Protein AF-A0A8C1FN05-F1 (afdb_monomer)

Organism: NCBI:txid630221

Sequence (82 aa):
MAVYVIRKEGGHHKPPADIGVVIKAVKVLNELPSFTSACALLLGMIYINNLAYPKPLRFTFEVFQKVLLQLDQHKMSPKVQS

Radius of gyration: 16.56 Å; Cα contacts (8 Å, |Δi|>4): 78; chains: 1; bounding box: 35×32×46 Å

Mean predicted aligned error: 11.85 Å

Solvent-accessible surface area (backbone atoms only — not comparable to full-atom values): 5233 Å² total; per-residue (Å²): 112,48,79,50,76,44,66,65,94,86,51,97,86,55,83,65,73,31,25,23,32,32,49,88,92,38,79,76,44,68,74,39,97,38,71,66,57,38,52,53,50,52,52,50,48,34,61,77,66,70,48,84,63,56,80,90,48,39,65,62,48,51,48,47,41,42,69,76,63,56,74,66,87,80,75,86,72,93,81,86,78,126

Structure (mmCIF, N/CA/C/O backbone):
data_AF-A0A8C1FN05-F1
#
_entry.id   AF-A0A8C1FN05-F1
#
loop_
_atom_site.group_PDB
_atom_site.id
_atom_site.type_symbol
_atom_site.label_atom_id
_atom_site.label_alt_id
_atom_site.label_comp_id
_atom_site.label_asym_id
_atom_site.label_entity_id
_atom_site.label_seq_id
_atom_site.pdbx_PDB_ins_code
_atom_site.Cartn_x
_atom_site.C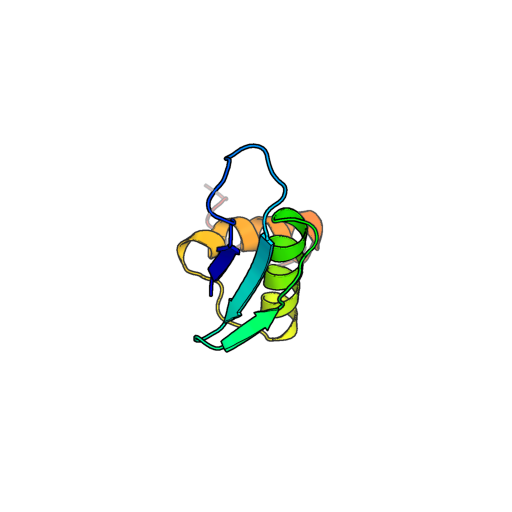artn_y
_atom_site.Cartn_z
_atom_site.occupancy
_atom_site.B_iso_or_equiv
_atom_site.auth_seq_id
_atom_site.auth_comp_id
_atom_site.auth_asym_id
_atom_site.auth_atom_id
_atom_site.pdbx_PDB_model_num
ATOM 1 N N . MET A 1 1 ? -4.005 -6.459 1.789 1.00 77.31 1 MET A N 1
ATOM 2 C CA . MET A 1 1 ? -3.843 -5.457 0.717 1.00 77.31 1 MET A CA 1
ATOM 3 C C . MET A 1 1 ? -2.368 -5.173 0.611 1.00 77.31 1 MET A C 1
ATOM 5 O O . MET A 1 1 ? -1.754 -4.985 1.655 1.00 77.31 1 MET A O 1
ATOM 9 N N . ALA A 1 2 ? -1.812 -5.213 -0.589 1.00 79.56 2 ALA A N 1
ATOM 10 C CA . ALA A 1 2 ? -0.389 -5.000 -0.806 1.00 79.56 2 ALA A CA 1
ATOM 11 C C . ALA A 1 2 ? -0.162 -4.368 -2.180 1.00 79.56 2 ALA A C 1
ATOM 13 O O . ALA A 1 2 ? -0.898 -4.662 -3.123 1.00 79.56 2 ALA A O 1
ATOM 14 N N . VAL A 1 3 ? 0.858 -3.520 -2.275 1.00 82.94 3 VAL A N 1
ATOM 15 C CA . VAL A 1 3 ? 1.418 -3.076 -3.553 1.00 82.94 3 VAL A CA 1
ATOM 16 C C . VAL A 1 3 ? 2.525 -4.058 -3.913 1.00 82.94 3 VAL A C 1
ATOM 18 O O . VAL A 1 3 ? 3.358 -4.374 -3.064 1.00 82.94 3 VAL A O 1
ATOM 21 N N . TYR A 1 4 ? 2.524 -4.559 -5.142 1.00 81.25 4 TYR A N 1
ATOM 22 C CA . TYR A 1 4 ? 3.571 -5.436 -5.648 1.00 81.25 4 TYR A CA 1
ATOM 23 C C . TYR A 1 4 ? 4.337 -4.740 -6.772 1.00 81.25 4 TYR A C 1
ATOM 25 O O . TYR A 1 4 ? 3.790 -3.916 -7.505 1.00 81.25 4 TYR A O 1
ATOM 33 N N . VAL A 1 5 ? 5.618 -5.079 -6.894 1.00 81.06 5 VAL A N 1
ATOM 34 C CA . VAL A 1 5 ? 6.504 -4.575 -7.943 1.00 81.06 5 VAL A CA 1
ATOM 35 C C . VAL A 1 5 ? 7.199 -5.775 -8.568 1.00 81.06 5 VAL A C 1
ATOM 37 O O . VAL A 1 5 ? 7.954 -6.473 -7.894 1.00 81.06 5 VAL A O 1
ATOM 40 N N . ILE A 1 6 ? 6.945 -6.019 -9.848 1.00 81.25 6 ILE A N 1
ATOM 41 C CA . ILE A 1 6 ? 7.617 -7.049 -10.638 1.00 81.25 6 ILE A CA 1
ATOM 42 C C . ILE A 1 6 ? 8.779 -6.381 -11.366 1.00 81.25 6 ILE A C 1
ATOM 44 O O . ILE A 1 6 ? 8.600 -5.417 -12.110 1.00 81.25 6 ILE A O 1
ATOM 48 N N . ARG A 1 7 ? 9.993 -6.892 -11.163 1.00 77.56 7 ARG A N 1
ATOM 49 C CA . ARG A 1 7 ? 11.192 -6.467 -11.897 1.00 77.56 7 ARG A CA 1
ATOM 50 C C . ARG A 1 7 ? 11.644 -7.622 -12.781 1.00 77.56 7 ARG A C 1
ATOM 52 O O . ARG A 1 7 ? 11.673 -8.757 -12.315 1.00 77.56 7 ARG A O 1
ATOM 59 N N . LYS A 1 8 ? 11.993 -7.349 -14.043 1.00 72.75 8 LYS A N 1
ATOM 60 C CA . LYS A 1 8 ? 12.655 -8.361 -14.877 1.00 72.75 8 LYS A CA 1
ATOM 61 C C . LYS A 1 8 ? 14.077 -8.594 -14.369 1.00 72.75 8 LYS A C 1
ATOM 63 O O . LYS A 1 8 ? 14.773 -7.647 -14.002 1.00 72.75 8 LYS A O 1
ATOM 68 N N . GLU A 1 9 ? 14.485 -9.856 -14.361 1.00 62.25 9 GLU A N 1
ATOM 69 C CA . GLU A 1 9 ? 15.844 -10.287 -14.044 1.00 62.25 9 GLU A CA 1
ATOM 70 C C . GLU A 1 9 ? 16.809 -9.635 -15.050 1.00 62.25 9 GLU A C 1
ATOM 72 O O . GLU A 1 9 ? 16.707 -9.863 -16.254 1.00 62.25 9 GLU A O 1
ATOM 77 N N . GLY A 1 10 ? 17.653 -8.706 -14.584 1.00 60.00 10 GLY A N 1
ATOM 78 C CA . GLY A 1 10 ? 18.537 -7.937 -15.473 1.00 60.00 10 GLY A CA 1
ATOM 79 C C . GLY A 1 10 ? 18.834 -6.478 -15.104 1.00 60.00 10 GLY A C 1
ATOM 80 O O . GLY A 1 10 ? 19.347 -5.748 -15.952 1.00 60.00 10 GLY A O 1
ATOM 81 N N . GLY A 1 11 ? 18.544 -6.024 -13.880 1.00 54.72 11 GLY A N 1
ATOM 82 C CA . GLY A 1 11 ? 19.190 -4.826 -13.328 1.00 54.72 11 GLY A CA 1
ATOM 83 C C . GLY A 1 11 ? 18.291 -3.925 -12.485 1.00 54.72 11 GLY A C 1
ATOM 84 O O . GLY A 1 11 ? 17.225 -3.494 -12.917 1.00 54.72 11 GLY A O 1
ATOM 85 N N . HIS A 1 12 ? 18.795 -3.553 -11.305 1.00 57.81 12 HIS A N 1
ATOM 86 C CA . HIS A 1 12 ? 18.217 -2.565 -10.379 1.00 57.81 12 HIS A CA 1
ATOM 87 C C . HIS A 1 12 ? 17.969 -1.175 -11.009 1.00 57.81 12 HIS A C 1
ATOM 89 O O . HIS A 1 12 ? 17.271 -0.356 -10.418 1.00 57.81 12 HIS A O 1
ATOM 95 N N . HIS A 1 13 ? 18.520 -0.927 -12.202 1.00 58.50 13 HIS A N 1
ATOM 96 C CA . HIS A 1 13 ? 18.510 0.352 -12.914 1.00 58.50 13 HIS A CA 1
ATOM 97 C C . HIS A 1 13 ? 17.436 0.466 -14.015 1.00 58.50 13 HIS A C 1
ATOM 99 O O . HIS A 1 13 ? 17.328 1.511 -14.649 1.00 58.50 13 HIS A O 1
ATOM 105 N N . LYS A 1 14 ? 16.660 -0.596 -14.281 1.00 62.22 14 LYS A N 1
ATOM 106 C CA . LYS A 1 14 ? 15.578 -0.571 -15.280 1.00 62.22 14 LYS A CA 1
ATOM 107 C C . LYS A 1 14 ? 14.230 -0.239 -14.632 1.00 62.22 14 LYS A C 1
ATOM 109 O O . LYS A 1 14 ? 14.008 -0.627 -13.477 1.00 62.22 14 LYS A O 1
ATOM 114 N N . PRO A 1 15 ? 13.324 0.449 -15.356 1.00 64.44 15 PRO A N 1
ATOM 115 C CA . PRO A 1 15 ? 11.966 0.657 -14.881 1.00 64.44 15 PRO A CA 1
ATOM 116 C C . PRO A 1 15 ? 11.312 -0.701 -14.564 1.00 64.44 15 PRO A C 1
ATOM 118 O O . PRO A 1 15 ? 11.573 -1.688 -15.263 1.00 64.44 15 PRO A O 1
ATOM 121 N N . PRO A 1 16 ? 10.531 -0.787 -13.473 1.00 69.44 16 PRO A N 1
ATOM 122 C CA . PRO A 1 16 ? 9.846 -2.016 -13.089 1.00 69.44 16 PRO A CA 1
ATOM 123 C C . PRO A 1 16 ? 8.956 -2.514 -14.232 1.00 69.44 16 PRO A C 1
ATOM 125 O O . PRO A 1 16 ? 8.357 -1.722 -14.952 1.00 69.44 16 PRO A O 1
ATOM 128 N N . ALA A 1 17 ? 8.909 -3.834 -14.403 1.00 75.19 17 ALA A N 1
ATOM 129 C CA . ALA A 1 17 ? 8.169 -4.482 -15.481 1.00 75.19 17 ALA A CA 1
ATOM 130 C C . ALA A 1 17 ? 6.656 -4.437 -15.244 1.00 75.19 17 ALA A C 1
ATOM 132 O O . ALA A 1 17 ? 5.896 -4.378 -16.200 1.00 75.19 17 ALA A O 1
ATOM 133 N N . ASP A 1 18 ? 6.238 -4.472 -13.978 1.00 79.12 18 ASP A N 1
ATOM 134 C CA . ASP A 1 18 ? 4.852 -4.251 -13.582 1.00 79.12 18 ASP A CA 1
ATOM 135 C C . ASP A 1 18 ? 4.807 -3.684 -12.158 1.00 79.12 18 ASP A C 1
ATOM 137 O O . ASP A 1 18 ? 5.597 -4.071 -11.290 1.00 79.12 18 ASP A O 1
ATOM 141 N N . ILE A 1 19 ? 3.877 -2.771 -11.909 1.00 82.31 19 ILE A N 1
ATOM 142 C CA . ILE A 1 19 ? 3.536 -2.284 -10.576 1.00 82.31 19 ILE A CA 1
ATOM 143 C C . ILE A 1 19 ? 2.027 -2.409 -10.444 1.00 82.31 19 ILE A C 1
ATOM 145 O O . ILE A 1 19 ? 1.279 -1.910 -11.282 1.00 82.31 19 ILE A O 1
ATOM 149 N N . GLY A 1 20 ? 1.571 -3.033 -9.366 1.00 84.44 20 GLY A N 1
ATOM 150 C CA . GLY A 1 20 ? 0.151 -3.268 -9.184 1.00 84.44 20 GLY A CA 1
ATOM 151 C C . GLY A 1 20 ? -0.272 -3.363 -7.732 1.00 84.44 20 GLY A C 1
ATOM 152 O O . GLY A 1 20 ? 0.536 -3.336 -6.801 1.00 84.44 20 GLY A O 1
ATOM 153 N N . VAL A 1 21 ? -1.581 -3.463 -7.544 1.00 83.88 21 VAL A N 1
ATOM 154 C CA . VAL A 1 21 ? -2.228 -3.490 -6.236 1.00 83.88 21 VAL A CA 1
ATOM 155 C C . VAL A 1 21 ? -3.072 -4.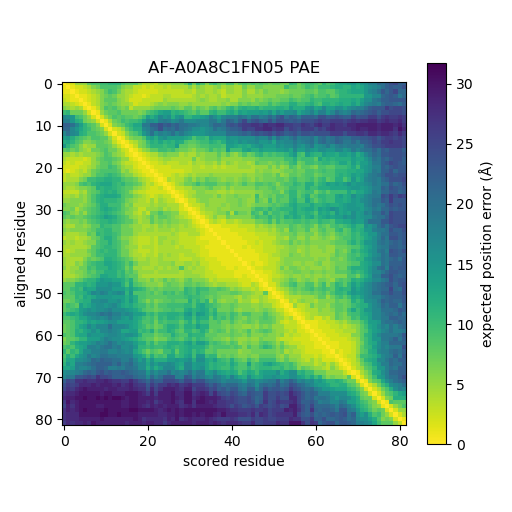749 -6.119 1.00 83.88 21 VAL A C 1
ATOM 157 O O . VAL A 1 21 ? -3.927 -5.030 -6.959 1.00 83.88 21 VAL A O 1
ATOM 160 N N . VAL A 1 22 ? -2.859 -5.490 -5.033 1.00 83.06 22 VAL A N 1
ATOM 161 C CA . VAL A 1 22 ? -3.629 -6.687 -4.693 1.00 83.06 22 VAL A CA 1
ATOM 162 C C . VAL A 1 22 ? -4.475 -6.435 -3.451 1.00 83.06 22 VAL A C 1
ATOM 164 O O . VAL A 1 22 ? -3.972 -6.085 -2.376 1.00 83.06 22 VAL A O 1
ATOM 167 N N . ILE A 1 23 ? -5.777 -6.684 -3.573 1.00 81.56 23 ILE A N 1
ATOM 168 C CA . ILE A 1 23 ? -6.761 -6.604 -2.490 1.00 81.56 23 ILE A CA 1
ATOM 169 C C . ILE A 1 23 ? -7.386 -7.989 -2.339 1.00 81.56 23 ILE A C 1
ATOM 171 O O . ILE A 1 23 ? -7.869 -8.555 -3.308 1.00 81.56 23 ILE A O 1
ATOM 175 N N . LYS A 1 24 ? -7.361 -8.559 -1.124 1.00 80.62 24 LYS A N 1
ATOM 176 C CA . LYS A 1 24 ? -7.914 -9.900 -0.832 1.00 80.62 24 LYS A CA 1
ATOM 177 C C . LYS A 1 24 ? -7.474 -10.988 -1.839 1.00 80.62 24 LYS A C 1
ATOM 179 O O . LYS A 1 24 ? -8.294 -11.767 -2.297 1.00 80.62 24 LYS A O 1
ATOM 184 N N . ALA A 1 25 ? -6.184 -11.017 -2.187 1.00 74.75 25 ALA A N 1
ATOM 185 C CA . ALA A 1 25 ? -5.596 -11.933 -3.178 1.00 74.75 25 ALA A CA 1
ATOM 186 C C . ALA A 1 25 ? -6.092 -11.767 -4.633 1.00 74.75 25 ALA A C 1
ATOM 188 O O . ALA A 1 25 ? -5.689 -12.532 -5.504 1.00 74.75 25 ALA A O 1
ATOM 189 N N . VAL A 1 26 ? -6.882 -10.732 -4.926 1.00 77.69 26 VAL A N 1
ATOM 190 C CA . VAL A 1 26 ? -7.280 -10.349 -6.285 1.00 77.69 26 VAL A CA 1
ATOM 191 C C . VAL A 1 26 ? -6.405 -9.189 -6.753 1.00 77.69 26 VAL A C 1
ATOM 193 O O . VAL A 1 26 ? -6.229 -8.207 -6.027 1.00 77.69 26 VAL A O 1
ATOM 196 N N . LYS A 1 27 ? -5.844 -9.296 -7.962 1.00 80.38 27 LYS A N 1
ATOM 197 C CA . LYS A 1 27 ? -5.167 -8.178 -8.634 1.00 80.38 27 LYS A CA 1
ATOM 198 C C . LYS A 1 27 ? -6.237 -7.179 -9.062 1.00 80.38 27 LYS A C 1
ATOM 200 O O . LYS A 1 27 ? -7.060 -7.503 -9.909 1.00 80.38 27 LYS A O 1
ATOM 205 N N . VAL A 1 28 ? -6.258 -6.011 -8.428 1.00 79.12 28 VAL A N 1
ATOM 206 C CA . VAL A 1 28 ? -7.242 -4.958 -8.726 1.00 79.12 28 VAL A CA 1
ATOM 207 C C . VAL A 1 28 ? -6.654 -3.928 -9.686 1.00 79.12 28 VAL A C 1
ATOM 209 O O . VAL A 1 28 ? -7.386 -3.378 -10.498 1.00 79.12 28 VAL A O 1
ATOM 212 N N . LEU A 1 29 ? -5.335 -3.701 -9.627 1.00 79.75 29 LEU A N 1
ATOM 213 C CA . LEU A 1 29 ? -4.606 -2.899 -10.611 1.00 79.75 29 LEU A CA 1
ATOM 214 C C . LEU A 1 29 ? -3.298 -3.560 -10.999 1.00 79.75 29 LEU A C 1
ATOM 216 O O . LEU A 1 29 ? -2.618 -4.148 -10.155 1.00 79.75 29 LEU A O 1
ATOM 220 N N . ASN A 1 30 ? -2.952 -3.363 -12.260 1.00 77.94 30 ASN A N 1
ATOM 221 C CA . ASN A 1 30 ? -1.739 -3.781 -12.939 1.00 77.94 30 ASN A CA 1
ATOM 222 C C . ASN A 1 30 ? -1.281 -2.646 -13.868 1.00 77.94 30 ASN A C 1
ATOM 224 O O . ASN A 1 30 ? -2.058 -1.749 -14.188 1.00 77.94 30 ASN A O 1
ATOM 228 N N . GLU A 1 31 ? -0.020 -2.700 -14.277 1.00 77.69 31 GLU A N 1
ATOM 229 C CA . GLU A 1 31 ? 0.626 -1.805 -15.240 1.00 77.69 31 GLU A CA 1
ATOM 230 C C . GLU A 1 31 ? 0.645 -0.334 -14.816 1.00 77.69 31 GLU A C 1
ATOM 232 O O . GLU A 1 31 ? 0.453 0.586 -15.610 1.00 77.69 31 GLU A O 1
ATOM 237 N N . LEU A 1 32 ? 0.896 -0.089 -13.530 1.00 79.81 32 LEU A N 1
ATOM 238 C CA . LEU A 1 32 ? 0.952 1.26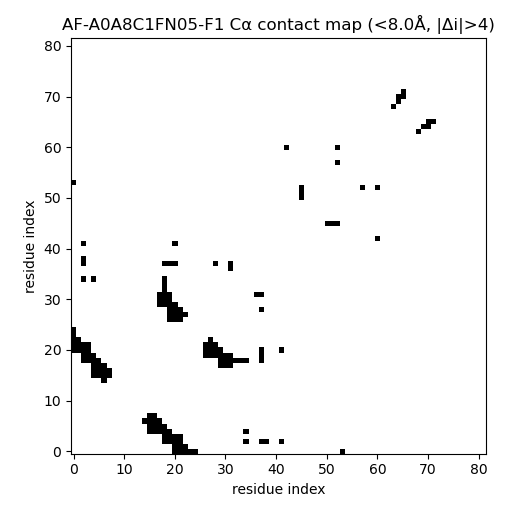9 -13.012 1.00 79.81 32 LEU A CA 1
ATOM 239 C C . LEU A 1 32 ? 2.294 1.944 -13.323 1.00 79.81 32 LEU A C 1
ATOM 241 O O . LEU A 1 32 ? 3.353 1.336 -13.152 1.00 79.81 32 LEU A O 1
ATOM 245 N N . PRO A 1 33 ? 2.275 3.240 -13.693 1.00 74.06 33 PRO A N 1
ATOM 246 C CA . PRO A 1 33 ? 3.469 3.959 -14.134 1.00 74.06 33 PRO A CA 1
ATOM 247 C C . PRO A 1 33 ? 4.474 4.204 -13.003 1.00 74.06 33 PRO A C 1
ATOM 249 O O . PRO A 1 33 ? 5.654 4.439 -13.254 1.00 74.06 33 PRO A O 1
ATOM 252 N N . SER A 1 34 ? 4.026 4.182 -11.742 1.00 78.94 34 SER A N 1
ATOM 253 C CA . SER A 1 34 ? 4.900 4.373 -10.588 1.00 78.94 34 SER A CA 1
ATOM 254 C C . SER A 1 34 ? 4.344 3.729 -9.317 1.00 78.94 34 SER A C 1
ATOM 256 O O . SER A 1 34 ? 3.135 3.541 -9.157 1.00 78.94 34 SER A O 1
ATOM 258 N N . PHE A 1 35 ? 5.243 3.445 -8.370 1.00 77.50 35 PHE A N 1
ATOM 259 C CA . PHE A 1 35 ? 4.880 2.973 -7.032 1.00 77.50 35 PHE A CA 1
ATOM 260 C C . PHE A 1 35 ? 4.010 3.998 -6.294 1.00 77.50 35 PHE A C 1
ATOM 262 O O . PHE A 1 35 ? 3.044 3.634 -5.628 1.00 77.50 35 PHE A O 1
ATOM 269 N N . THR A 1 36 ? 4.302 5.287 -6.473 1.00 77.38 36 THR A N 1
ATOM 270 C CA . THR A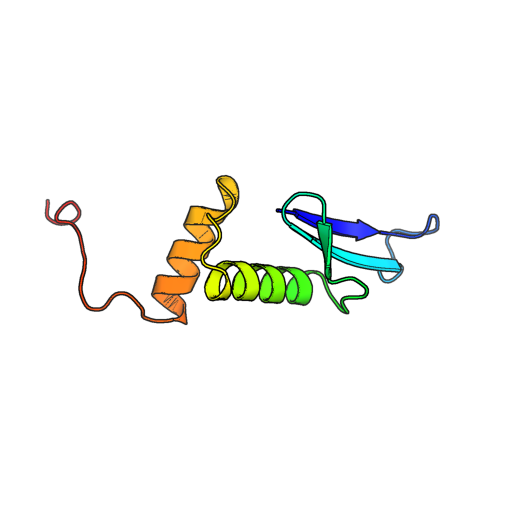 1 36 ? 3.519 6.385 -5.897 1.00 77.38 36 THR A CA 1
ATOM 271 C C . THR A 1 36 ? 2.084 6.377 -6.417 1.00 77.38 36 THR A C 1
ATOM 273 O O . THR A 1 36 ? 1.149 6.470 -5.624 1.00 77.38 36 THR A O 1
ATOM 276 N N . SER A 1 37 ? 1.892 6.185 -7.726 1.00 80.81 37 SER A N 1
ATOM 277 C CA . SER A 1 37 ? 0.563 6.054 -8.336 1.00 80.81 37 SER A CA 1
ATOM 278 C C . SER A 1 37 ? -0.187 4.833 -7.799 1.00 80.81 37 SER A C 1
ATOM 280 O O . SER A 1 37 ? -1.377 4.929 -7.510 1.00 80.81 37 SER A O 1
ATOM 282 N N . ALA A 1 38 ? 0.500 3.706 -7.589 1.00 84.56 38 ALA A N 1
ATOM 283 C CA . ALA A 1 38 ? -0.096 2.513 -6.988 1.00 84.56 38 ALA A CA 1
ATOM 284 C C . ALA A 1 38 ? -0.546 2.723 -5.544 1.00 84.56 38 ALA A C 1
ATOM 286 O O . ALA A 1 38 ? -1.647 2.309 -5.182 1.00 84.56 38 ALA A O 1
ATOM 287 N N . CYS A 1 39 ? 0.253 3.419 -4.739 1.00 78.38 39 CYS A N 1
ATOM 288 C CA . CYS A 1 39 ? -0.134 3.803 -3.387 1.00 78.38 39 CYS A CA 1
ATOM 289 C C . CYS A 1 39 ? -1.332 4.763 -3.387 1.00 78.38 39 CYS A C 1
ATOM 291 O O . CYS A 1 39 ? -2.279 4.535 -2.636 1.00 78.38 39 CYS A O 1
ATOM 293 N N . ALA A 1 40 ? -1.328 5.788 -4.248 1.00 82.56 40 ALA A N 1
ATOM 294 C CA . ALA A 1 40 ? -2.434 6.739 -4.371 1.00 82.56 40 ALA A CA 1
ATOM 295 C C . ALA A 1 40 ? -3.748 6.044 -4.763 1.00 82.56 40 ALA A C 1
ATOM 297 O O . ALA A 1 40 ? -4.777 6.248 -4.119 1.00 82.56 40 ALA A O 1
ATOM 298 N N . LEU A 1 41 ? -3.702 5.167 -5.769 1.00 82.94 41 LEU A N 1
ATOM 299 C CA . LEU A 1 41 ? -4.868 4.416 -6.230 1.00 82.94 41 LEU A CA 1
ATOM 300 C C . LEU A 1 41 ? -5.351 3.428 -5.173 1.00 82.94 41 LEU A C 1
ATOM 302 O O . LEU A 1 41 ? -6.541 3.414 -4.874 1.00 82.94 41 LEU A O 1
ATOM 306 N N . LEU A 1 42 ? -4.450 2.657 -4.550 1.00 81.62 42 LEU A N 1
ATOM 307 C CA . LEU A 1 42 ? -4.802 1.774 -3.435 1.00 81.62 42 LEU A CA 1
ATOM 308 C C . LEU A 1 42 ? -5.562 2.547 -2.357 1.00 81.62 42 LEU A C 1
ATOM 310 O O . LEU A 1 42 ? -6.567 2.058 -1.846 1.00 81.62 42 LEU A O 1
ATOM 314 N N . LEU A 1 43 ? -5.105 3.750 -2.019 1.00 78.19 43 LEU A N 1
ATOM 315 C CA . LEU A 1 43 ? -5.675 4.475 -0.899 1.00 78.19 43 LEU A CA 1
ATOM 316 C C . LEU A 1 43 ? -6.977 5.221 -1.251 1.00 78.19 43 LEU A C 1
ATOM 318 O O . LEU A 1 43 ? -7.878 5.272 -0.414 1.00 78.19 43 LEU A O 1
ATOM 322 N N . GLY A 1 44 ? -7.163 5.616 -2.516 1.00 80.44 44 GLY A N 1
ATOM 323 C CA . GLY A 1 44 ? -8.474 5.994 -3.060 1.00 80.44 44 GLY A CA 1
ATOM 324 C C . GLY A 1 44 ? -9.470 4.824 -3.104 1.00 80.44 44 GLY A C 1
ATOM 325 O O . GLY A 1 44 ? -10.633 4.983 -2.748 1.00 80.44 44 GLY A O 1
ATOM 326 N N . MET A 1 45 ? -9.020 3.616 -3.451 1.00 80.00 45 MET A N 1
ATOM 327 C CA . MET A 1 45 ? -9.863 2.413 -3.438 1.00 80.00 45 MET A CA 1
ATOM 328 C C . MET A 1 45 ? -10.292 1.998 -2.038 1.00 80.00 45 MET A C 1
ATOM 330 O O . MET A 1 45 ? -11.438 1.599 -1.844 1.00 80.00 45 MET A O 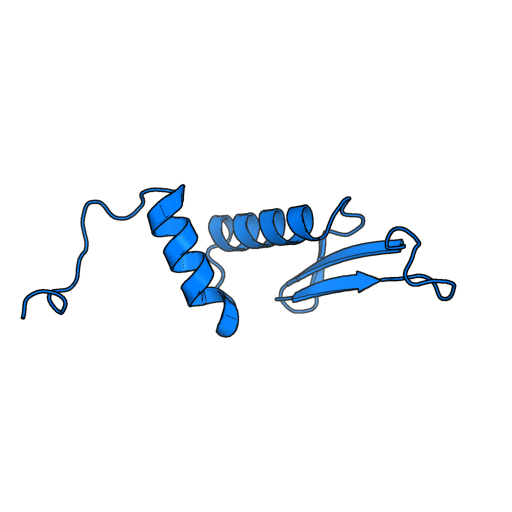1
ATOM 334 N N . ILE A 1 46 ? -9.387 2.083 -1.060 1.00 78.88 46 ILE A N 1
ATOM 335 C CA . ILE A 1 46 ? -9.739 1.816 0.335 1.00 78.88 46 ILE A CA 1
ATOM 336 C C . ILE A 1 46 ? -10.794 2.822 0.809 1.00 78.88 46 ILE A C 1
ATOM 338 O O . ILE A 1 46 ? -11.747 2.419 1.473 1.00 78.88 46 ILE A O 1
ATOM 342 N N . TYR A 1 47 ? -10.650 4.091 0.413 1.00 75.19 47 TYR A N 1
ATOM 343 C CA . TYR A 1 47 ? -11.596 5.155 0.734 1.00 75.19 47 TYR A CA 1
ATOM 344 C C . TYR A 1 47 ? -12.989 4.917 0.128 1.00 75.19 47 TYR A C 1
ATOM 346 O O . TYR A 1 47 ? -13.965 4.862 0.870 1.00 75.19 47 TYR A O 1
ATOM 354 N N . ILE A 1 48 ? -13.090 4.713 -1.192 1.00 74.12 48 ILE A N 1
ATOM 355 C CA . ILE A 1 48 ? -14.380 4.526 -1.886 1.00 74.12 48 ILE A CA 1
ATOM 356 C C . ILE A 1 48 ? -15.079 3.238 -1.431 1.00 74.12 48 ILE A C 1
ATOM 358 O O . ILE A 1 48 ? -16.294 3.208 -1.269 1.00 74.12 48 ILE A O 1
ATOM 362 N N . ASN A 1 49 ? -14.317 2.164 -1.213 1.00 69.69 49 ASN A N 1
ATOM 363 C CA . ASN A 1 49 ? -14.870 0.847 -0.894 1.00 69.69 49 ASN A CA 1
ATOM 364 C C . ASN A 1 49 ? -15.040 0.601 0.620 1.00 69.69 49 ASN A C 1
ATOM 366 O O . ASN A 1 49 ? -15.339 -0.522 1.021 1.00 69.69 49 ASN A O 1
ATOM 370 N N . ASN A 1 50 ? -14.789 1.612 1.467 1.00 68.81 50 ASN A N 1
ATOM 371 C CA . ASN A 1 50 ? -14.812 1.527 2.936 1.00 68.81 50 ASN A CA 1
ATOM 372 C C . ASN A 1 50 ? -14.109 0.267 3.490 1.00 68.81 50 ASN A C 1
ATOM 374 O O . ASN A 1 50 ? -14.563 -0.385 4.436 1.00 68.81 50 ASN A O 1
ATOM 378 N N . LEU A 1 51 ? -13.011 -0.137 2.846 1.00 73.62 51 LEU A N 1
ATOM 379 C CA . LEU A 1 51 ? -12.249 -1.309 3.259 1.00 73.62 51 LEU A CA 1
ATOM 380 C C . LEU A 1 51 ? -11.494 -0.973 4.548 1.00 73.62 51 LEU A C 1
ATOM 382 O O . LEU A 1 51 ? -10.948 0.115 4.706 1.00 73.62 51 LEU A O 1
ATOM 386 N N . ALA A 1 52 ? -11.392 -1.932 5.468 1.00 71.25 52 ALA A N 1
ATOM 387 C CA . ALA A 1 52 ? -10.569 -1.745 6.657 1.00 71.25 52 ALA A CA 1
ATOM 388 C C . ALA A 1 52 ? -9.103 -1.523 6.251 1.00 71.25 52 ALA A C 1
ATOM 390 O O . ALA A 1 52 ? -8.495 -2.414 5.654 1.00 71.25 52 ALA A O 1
ATOM 391 N N . TYR A 1 53 ? -8.537 -0.359 6.588 1.00 71.38 53 TYR A N 1
ATOM 392 C CA . TYR A 1 53 ? -7.144 -0.031 6.287 1.00 71.38 53 TYR A CA 1
ATOM 393 C C . TYR A 1 53 ? -6.180 -1.125 6.779 1.00 71.38 53 TYR A C 1
ATOM 395 O O . TYR A 1 53 ? -6.387 -1.704 7.853 1.00 71.38 53 TYR A O 1
ATOM 403 N N . PRO A 1 54 ? -5.091 -1.404 6.037 1.00 70.50 54 PRO A N 1
ATOM 404 C CA . PRO A 1 54 ? -4.058 -2.319 6.506 1.00 70.50 54 PRO A CA 1
ATOM 405 C C . PRO A 1 54 ? -3.538 -1.830 7.863 1.00 70.50 54 PRO A C 1
ATOM 407 O O . PRO A 1 54 ? -3.158 -0.667 7.977 1.00 70.50 54 PRO A O 1
ATOM 410 N N . LYS A 1 55 ? -3.482 -2.708 8.876 1.00 69.69 55 LYS A N 1
ATOM 411 C CA . LYS A 1 55 ? -3.009 -2.381 10.239 1.00 69.69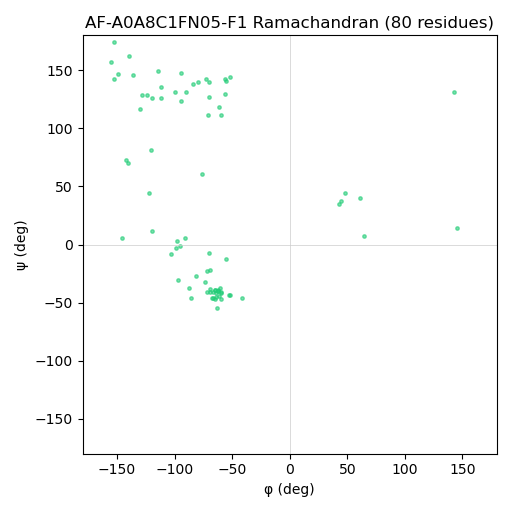 55 LYS A CA 1
ATOM 412 C C . LYS A 1 55 ? -1.760 -1.472 10.289 1.00 69.69 55 LYS A C 1
ATOM 414 O O . LYS A 1 55 ? -1.814 -0.497 11.031 1.00 69.69 55 LYS A O 1
ATOM 419 N N . PRO A 1 56 ? -0.684 -1.713 9.508 1.00 68.00 56 PRO A N 1
ATOM 420 C CA . PRO A 1 56 ? 0.508 -0.858 9.552 1.00 68.00 56 PRO A CA 1
ATOM 421 C C . PRO A 1 56 ? 0.318 0.529 8.920 1.00 68.00 56 PRO A C 1
ATOM 423 O O . PRO A 1 56 ? 1.050 1.450 9.254 1.00 68.00 56 PRO A O 1
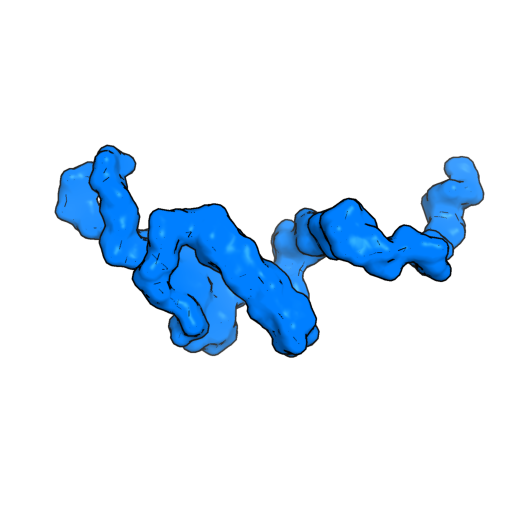ATOM 426 N N . LEU A 1 57 ? -0.651 0.697 8.018 1.00 67.88 57 LEU A N 1
ATOM 427 C CA . LEU A 1 57 ? -0.860 1.939 7.268 1.00 67.88 57 LEU A CA 1
ATOM 428 C C . LEU A 1 57 ? -2.041 2.762 7.794 1.00 67.88 57 LEU A C 1
ATOM 430 O O . LEU A 1 57 ? -2.228 3.901 7.376 1.00 67.88 57 LEU A O 1
ATOM 434 N N . ARG A 1 58 ? -2.828 2.211 8.728 1.00 69.94 58 ARG A N 1
ATOM 435 C CA . 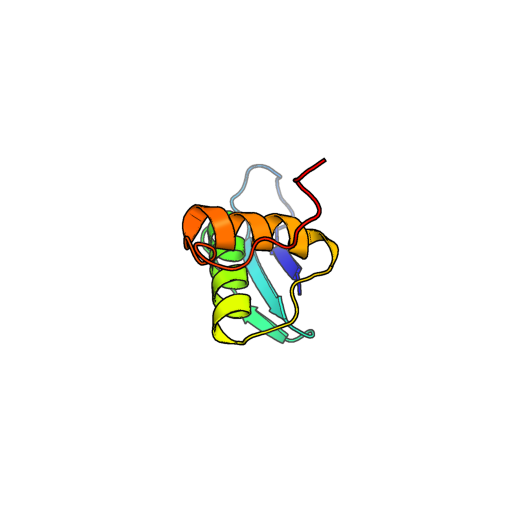ARG A 1 58 ? -3.994 2.875 9.326 1.00 69.94 58 ARG A CA 1
ATOM 436 C C . ARG A 1 58 ? -3.651 4.257 9.885 1.00 69.94 58 ARG A C 1
ATOM 438 O O . ARG A 1 58 ? -4.391 5.192 9.624 1.00 69.94 58 ARG A O 1
ATOM 445 N N . PHE A 1 59 ? -2.524 4.393 10.584 1.00 69.44 59 PHE A N 1
ATOM 446 C CA . PHE A 1 59 ? -2.103 5.675 11.159 1.00 69.44 59 PHE A CA 1
ATOM 447 C C . PHE A 1 59 ? -1.723 6.705 10.091 1.00 69.44 59 PHE A C 1
ATOM 449 O O . PHE A 1 59 ? -2.181 7.842 10.148 1.00 69.44 59 PHE A O 1
ATOM 456 N N . THR A 1 60 ? -0.934 6.315 9.086 1.00 71.38 60 THR A N 1
ATOM 457 C CA . THR A 1 60 ? -0.560 7.215 7.985 1.00 71.38 60 THR A CA 1
ATOM 458 C C . THR A 1 60 ? -1.789 7.657 7.198 1.00 71.38 60 THR A C 1
ATOM 460 O O . THR A 1 60 ? -1.904 8.830 6.860 1.00 71.38 60 THR A O 1
ATOM 463 N N . PHE A 1 61 ? -2.738 6.750 6.955 1.00 72.06 61 PHE A N 1
ATOM 464 C CA . PHE A 1 61 ? -3.979 7.085 6.265 1.00 72.06 61 PHE A CA 1
ATOM 465 C C . PHE A 1 61 ? -4.901 7.971 7.081 1.00 72.06 61 PHE A C 1
ATOM 467 O O . PHE A 1 61 ? -5.449 8.915 6.527 1.00 72.06 61 PHE A O 1
ATOM 474 N N . GLU A 1 62 ? -5.026 7.723 8.380 1.00 72.19 62 GLU A N 1
ATOM 475 C CA . GLU A 1 62 ? -5.812 8.576 9.264 1.00 72.19 62 GLU A CA 1
ATOM 476 C C . GLU A 1 62 ? -5.266 10.011 9.274 1.00 72.19 62 GLU A C 1
ATOM 478 O O . GLU A 1 62 ? -6.036 10.963 9.164 1.00 72.19 62 GLU A O 1
ATOM 483 N N . VAL A 1 63 ? -3.938 10.177 9.309 1.00 73.44 63 VAL A N 1
ATOM 484 C CA . VAL A 1 63 ? -3.294 11.493 9.186 1.00 73.44 63 VAL A CA 1
ATOM 485 C C . VAL A 1 63 ? -3.535 12.095 7.806 1.00 73.44 63 VAL A C 1
ATOM 487 O O . VAL A 1 63 ? -3.944 13.244 7.722 1.00 73.44 63 VAL A O 1
ATOM 490 N N . PHE A 1 64 ? -3.352 11.344 6.719 1.00 71.81 64 PHE A N 1
ATOM 491 C CA . PHE A 1 64 ? -3.626 11.842 5.366 1.00 71.81 64 PHE A CA 1
ATOM 492 C C . PHE A 1 64 ? -5.092 12.264 5.189 1.00 71.81 64 PHE A C 1
ATOM 494 O O . PHE A 1 64 ? -5.359 13.302 4.598 1.00 71.81 64 PHE A O 1
ATOM 501 N N . GLN A 1 65 ? -6.051 11.517 5.732 1.00 68.62 65 GLN A N 1
ATOM 502 C CA . GLN A 1 65 ? -7.470 11.874 5.679 1.00 68.62 65 GLN A CA 1
ATOM 503 C C . GLN A 1 65 ? -7.798 13.094 6.543 1.00 68.62 65 GLN A C 1
ATOM 505 O O . GLN A 1 65 ? -8.584 13.947 6.139 1.00 68.62 65 GLN A O 1
ATOM 510 N N . LYS A 1 66 ? -7.180 13.223 7.717 1.00 72.69 66 LYS A N 1
ATOM 511 C CA . LYS A 1 66 ? -7.372 14.395 8.579 1.00 72.69 66 LYS A CA 1
ATOM 512 C C . LYS A 1 66 ? -6.703 15.650 8.014 1.00 72.69 66 LYS A C 1
ATOM 514 O O . LYS A 1 66 ? -7.296 16.720 8.061 1.00 72.69 66 LYS A O 1
ATOM 519 N N . VAL A 1 67 ? -5.500 15.518 7.457 1.00 69.88 67 VAL A N 1
ATOM 520 C CA . VAL A 1 67 ? -4.666 16.634 6.982 1.00 69.88 67 VAL A CA 1
ATOM 521 C C . VAL A 1 67 ? -5.005 17.040 5.546 1.00 69.88 67 VAL A C 1
ATOM 523 O O . VAL A 1 67 ? -5.151 18.228 5.287 1.00 69.88 67 VAL A O 1
ATOM 526 N N . LEU A 1 68 ? -5.149 16.090 4.612 1.00 64.88 68 LEU A N 1
ATOM 527 C CA . LEU A 1 68 ? -5.428 16.401 3.200 1.00 64.88 68 LEU A CA 1
ATOM 528 C C . LEU A 1 68 ? -6.917 16.545 2.890 1.00 64.88 68 LEU A C 1
ATOM 530 O O . LEU A 1 68 ? -7.278 17.373 2.063 1.00 64.88 68 LEU A O 1
ATOM 534 N N . LEU A 1 69 ? -7.774 15.728 3.509 1.00 62.50 69 LEU A N 1
ATOM 535 C CA . LEU A 1 69 ? -9.221 15.750 3.255 1.00 62.50 69 LEU A CA 1
ATOM 536 C C . LEU A 1 69 ? -9.991 16.620 4.263 1.00 62.50 69 LEU A C 1
ATOM 538 O O . LEU A 1 69 ? -11.207 16.715 4.138 1.00 62.50 69 LEU A O 1
ATOM 542 N N . GLN A 1 70 ? -9.311 17.235 5.247 1.00 63.53 70 GLN A N 1
ATOM 543 C CA . GLN A 1 70 ? -9.908 18.068 6.310 1.00 63.53 70 GLN A CA 1
ATOM 544 C C . GLN A 1 70 ? -11.202 17.476 6.905 1.00 63.53 70 GLN A C 1
ATOM 546 O O . GLN A 1 70 ? -12.122 18.193 7.289 1.00 63.53 70 GLN A O 1
ATOM 551 N N . LEU A 1 71 ? -11.283 16.145 7.001 1.00 58.09 71 LEU A N 1
ATOM 552 C CA . LEU A 1 71 ? -12.488 15.434 7.448 1.00 58.09 71 LEU A CA 1
ATOM 553 C C . LEU A 1 71 ? -12.788 15.623 8.947 1.00 58.09 71 LEU A C 1
ATOM 555 O O . LEU A 1 71 ? -13.844 15.201 9.414 1.00 58.09 71 LEU A O 1
ATOM 559 N N . ASP A 1 72 ? -11.885 16.253 9.705 1.00 55.25 72 ASP A N 1
ATOM 560 C CA . ASP A 1 72 ? -12.025 16.494 11.141 1.00 55.25 72 ASP A CA 1
ATOM 561 C C . ASP A 1 72 ? -11.994 17.998 11.454 1.00 55.25 72 ASP A C 1
ATOM 563 O O . ASP A 1 72 ? -10.972 18.558 11.842 1.00 55.25 72 ASP A O 1
ATOM 567 N N . GLN A 1 73 ? -13.140 18.660 11.283 1.00 50.53 73 GLN A N 1
ATOM 568 C CA . GLN A 1 73 ? -13.443 19.892 12.022 1.00 50.53 73 GLN A CA 1
ATOM 569 C C . GLN A 1 73 ? -14.326 19.633 13.256 1.00 50.53 73 GLN A C 1
ATOM 571 O O . GLN A 1 73 ? -14.711 20.593 13.917 1.00 50.53 73 GLN A O 1
ATOM 576 N N . HIS A 1 74 ? -14.687 18.381 13.592 1.00 51.91 74 HIS A N 1
ATOM 577 C CA . HIS A 1 74 ? -15.726 18.180 14.612 1.00 51.91 74 HIS A CA 1
ATOM 578 C C . HIS A 1 74 ? -15.631 16.964 15.551 1.00 51.91 74 HIS A C 1
ATOM 580 O O . HIS A 1 74 ? -16.543 16.817 16.358 1.00 51.91 74 HIS A O 1
ATOM 586 N N . LYS A 1 75 ? -14.601 16.101 15.586 1.00 56.34 75 LYS A N 1
ATOM 587 C CA . LYS A 1 75 ? -14.543 15.095 16.681 1.00 56.34 75 LYS A CA 1
ATOM 588 C C . LYS A 1 75 ? -13.139 14.827 17.213 1.00 56.34 75 LYS A C 1
ATOM 590 O O . LYS A 1 75 ? -12.609 13.722 17.124 1.00 56.34 75 LYS A O 1
ATOM 595 N N . MET A 1 76 ? -12.623 15.806 17.953 1.00 47.81 76 MET A N 1
ATOM 596 C CA . MET A 1 76 ? -11.614 15.543 18.979 1.00 47.81 76 MET A CA 1
ATOM 597 C C . MET A 1 76 ? -12.244 14.794 20.166 1.00 47.81 76 MET A C 1
ATOM 599 O O . MET A 1 76 ? -13.249 15.223 20.730 1.00 47.81 76 MET A O 1
ATOM 603 N N . SER A 1 77 ? -11.645 13.664 20.550 1.00 50.69 77 SER A N 1
ATOM 604 C CA . SER A 1 77 ? -11.901 12.988 21.828 1.00 50.69 77 SER A CA 1
ATOM 605 C C . SER A 1 77 ? -11.037 13.644 22.922 1.00 50.69 77 SER A C 1
ATOM 607 O O . SER A 1 77 ? -9.869 13.938 22.648 1.00 50.69 77 SER A O 1
ATOM 609 N N . PRO A 1 78 ? -11.560 13.882 24.142 1.00 49.75 78 PRO A N 1
ATOM 610 C CA . PRO A 1 78 ? -10.948 14.718 25.184 1.00 49.75 78 PRO A CA 1
ATOM 611 C C . PRO A 1 78 ? -9.785 14.021 25.912 1.00 49.75 78 PRO A C 1
ATOM 613 O O . PRO A 1 78 ? -9.822 13.790 27.115 1.00 49.75 78 PRO A O 1
ATOM 616 N N . LYS A 1 79 ? -8.735 13.645 25.179 1.00 50.09 79 LYS A N 1
ATOM 617 C CA . LYS A 1 79 ? -7.465 13.164 25.754 1.00 50.09 79 LYS A CA 1
ATOM 618 C C . LYS A 1 79 ? -6.255 14.020 25.376 1.00 50.09 79 LYS A C 1
ATOM 620 O O . LYS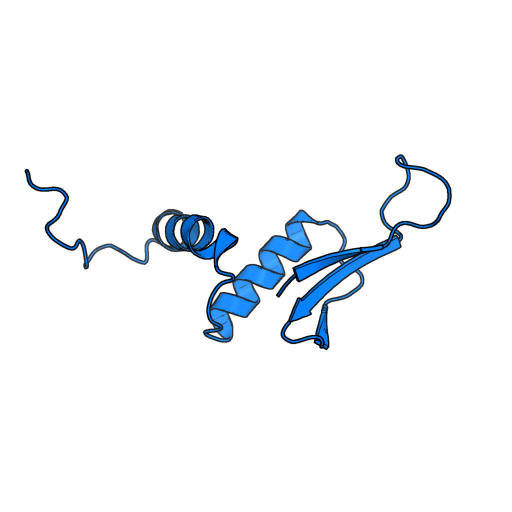 A 1 79 ? -5.128 13.634 25.650 1.00 50.09 79 LYS A O 1
ATOM 625 N N . VAL A 1 80 ? -6.497 15.199 24.804 1.00 49.41 80 VAL A N 1
ATOM 626 C CA . VAL A 1 80 ? -5.500 16.270 24.614 1.00 49.41 80 VAL A CA 1
ATOM 627 C C . VAL A 1 80 ? -6.008 17.547 25.301 1.00 49.41 80 VAL A C 1
ATOM 629 O O . VAL A 1 80 ? -6.027 18.631 24.736 1.00 49.41 80 VAL A O 1
ATOM 632 N N . GLN A 1 81 ? -6.521 17.392 26.519 1.00 42.19 81 GLN A N 1
ATOM 633 C CA . GLN A 1 81 ? -6.720 18.478 27.479 1.00 42.19 81 GLN A CA 1
ATOM 634 C C . GLN A 1 81 ? -6.356 17.934 28.859 1.00 42.19 81 GLN A C 1
ATOM 636 O O . GLN A 1 81 ? -7.217 17.657 29.689 1.00 42.19 81 GLN A O 1
ATOM 641 N N . SER A 1 82 ? -5.064 17.700 29.060 1.00 38.94 82 SER A N 1
ATOM 642 C CA . SER A 1 82 ? -4.429 17.783 30.370 1.00 38.94 82 SER A CA 1
ATOM 643 C C . SER A 1 82 ? -2.957 18.094 30.191 1.00 38.94 82 SER A C 1
ATOM 645 O O . SER A 1 82 ? -2.395 17.672 29.156 1.00 38.94 82 SER A O 1
#

pLDDT: mean 70.73, std 10.98, range [38.94, 84.56]

Foldseek 3Di:
DDWDFAAPDDDPPDQTPKIFDDDPNDTPDIRDRDPVRRVVVVLVCCVVVVPDDDPVCVVVSVCCCCPVVVPDPDDDDPPPPD

Secondary structure (DSSP, 8-state):
-EEEEE--SS-TTSPPSEEEEEETTEEEE---S-HHHHHHHHHHHHHHTTPPPPTTTHHHHHHHHHHHS---SS---SSS--